Protein AF-A0A7C4E6J2-F1 (afdb_monomer)

Nearest PDB structures (foldseek):
  5d56-assembly1_A  TM=3.312E-01  e=9.728E+00  Escherichia coli K-12

Sequence (97 aa):
MPWNDNDPLMKYRHALVATLLAVVASVLIAAFIGGALPMAYAGRAWTYAGLVCWILAGAFVVFRLTAEGEKEPLTAPRFVRWVVSLWIWPVFLLRRR

Foldseek 3Di:
DPDPPPDPCVLQVQLVVLLVLLLVVQLVVLLVVLVPDPDDPVSSVVSSVVSNVLLVVLSVQVSVVCRNPDPDHDDPVVSVVSNVSSNVVVVVVVVVD

Solvent-accessible surface area (backbone atoms only — not comparable to full-atom values): 5521 Å² total; per-residue (Å²): 130,86,76,66,90,81,47,77,63,68,71,33,46,53,46,51,53,50,48,52,54,26,48,57,55,48,49,54,51,29,48,50,55,22,65,71,48,100,55,59,70,69,56,25,51,51,46,24,52,51,43,47,54,48,38,52,53,12,43,53,54,53,45,70,71,37,51,89,72,53,85,62,83,92,45,74,73,56,48,54,50,46,37,52,44,26,76,52,35,68,56,64,61,63,72,71,113

Secondary structure (DSSP, 8-state):
----TT-GGGGGHHHHHHHHHHHHHHHHHHHHHHHHSSS-HHHHHHHHHHHHHHHHHHHHHHHHHHTTT--SPP-HHHHHHHHHHHHSHHHHHHTT-

Structure (mmCIF, N/CA/C/O backbone):
data_AF-A0A7C4E6J2-F1
#
_entry.id   AF-A0A7C4E6J2-F1
#
loop_
_atom_site.group_PDB
_atom_site.id
_atom_site.type_symbol
_atom_site.label_atom_id
_atom_site.label_alt_id
_atom_site.label_comp_id
_atom_site.label_asym_id
_atom_site.label_entity_id
_atom_site.label_seq_id
_atom_site.pdbx_PDB_ins_code
_atom_site.Cartn_x
_atom_site.Cartn_y
_atom_site.Cartn_z
_atom_site.occupancy
_atom_site.B_iso_or_equiv
_atom_site.auth_seq_id
_atom_site.auth_comp_id
_atom_site.auth_asym_id
_atom_site.auth_atom_id
_atom_site.pdbx_PDB_model_num
ATOM 1 N N . MET A 1 1 ? -28.536 19.482 0.272 1.00 55.59 1 MET A N 1
ATOM 2 C CA . MET A 1 1 ? -28.897 18.057 0.110 1.00 55.59 1 MET A CA 1
ATOM 3 C C . MET A 1 1 ? -29.013 17.460 1.500 1.00 55.59 1 MET A C 1
ATOM 5 O O . MET A 1 1 ? -28.069 17.660 2.258 1.00 55.59 1 MET A O 1
ATOM 9 N N . PRO A 1 2 ? -30.130 16.818 1.881 1.00 49.94 2 PRO A N 1
ATOM 10 C CA . PRO A 1 2 ? -30.168 16.081 3.133 1.00 49.94 2 PRO A CA 1
ATOM 11 C C . PRO A 1 2 ? -29.278 14.853 2.937 1.00 49.94 2 PRO A C 1
ATOM 13 O O . PRO A 1 2 ? -29.574 13.984 2.119 1.00 49.94 2 PRO A O 1
ATOM 16 N N . TRP A 1 3 ? -28.125 14.844 3.596 1.00 59.06 3 TRP A N 1
ATOM 17 C CA . TRP A 1 3 ? -27.283 13.660 3.667 1.00 59.06 3 TRP A CA 1
ATOM 18 C C . TRP A 1 3 ? -28.110 12.582 4.365 1.00 59.06 3 TRP A C 1
ATOM 20 O O . TRP A 1 3 ? -28.661 12.816 5.436 1.00 59.06 3 TRP A O 1
ATOM 30 N N . ASN A 1 4 ? -28.299 11.443 3.706 1.00 64.62 4 ASN A N 1
ATOM 31 C CA . ASN A 1 4 ? -29.046 10.336 4.277 1.00 64.62 4 ASN A CA 1
ATOM 32 C C . ASN A 1 4 ? -28.210 9.756 5.426 1.00 64.62 4 ASN A C 1
ATOM 34 O O . ASN A 1 4 ? -27.282 8.990 5.180 1.00 64.62 4 ASN A O 1
ATOM 38 N N . ASP A 1 5 ? -28.524 10.121 6.671 1.00 63.03 5 ASP A N 1
ATOM 39 C CA . ASP A 1 5 ? -27.822 9.649 7.880 1.00 63.03 5 ASP A CA 1
ATOM 40 C C . ASP A 1 5 ? -27.843 8.109 8.036 1.00 63.03 5 ASP A C 1
ATOM 42 O O . ASP A 1 5 ? -27.105 7.548 8.843 1.00 63.03 5 ASP A O 1
ATOM 46 N N . ASN A 1 6 ? -28.643 7.414 7.216 1.00 68.19 6 ASN A N 1
ATOM 47 C CA . ASN A 1 6 ? -28.726 5.956 7.119 1.00 68.19 6 ASN A CA 1
ATOM 48 C C . ASN A 1 6 ? -27.777 5.321 6.080 1.00 68.19 6 ASN A C 1
ATOM 50 O O . ASN A 1 6 ? -27.968 4.157 5.725 1.00 68.19 6 ASN A O 1
ATOM 54 N N . ASP A 1 7 ? -26.778 6.037 5.557 1.00 72.56 7 ASP A N 1
ATOM 55 C CA . ASP A 1 7 ? -25.826 5.451 4.607 1.00 72.56 7 ASP A CA 1
ATOM 56 C C . ASP A 1 7 ? -24.908 4.418 5.305 1.00 72.5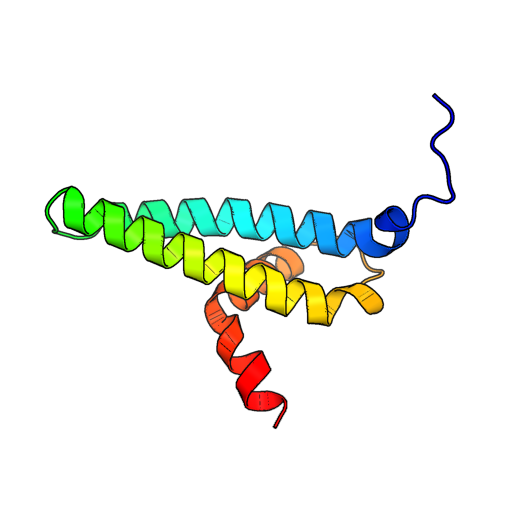6 7 ASP A C 1
ATOM 58 O O . ASP A 1 7 ? -24.106 4.789 6.174 1.00 72.56 7 ASP A O 1
ATOM 62 N N . PRO A 1 8 ? -24.975 3.115 4.953 1.00 74.00 8 PRO A N 1
ATOM 63 C CA . PRO A 1 8 ? -24.186 2.071 5.610 1.00 74.00 8 PRO A CA 1
ATOM 64 C C . PRO A 1 8 ? -22.672 2.306 5.499 1.00 74.00 8 PRO A C 1
ATOM 66 O O . PRO A 1 8 ? -21.911 1.817 6.337 1.00 74.00 8 PRO A O 1
ATOM 69 N N . LEU A 1 9 ? -22.218 3.090 4.514 1.00 71.06 9 LEU A N 1
ATOM 70 C CA . LEU A 1 9 ? -20.809 3.442 4.336 1.00 71.06 9 LEU A CA 1
ATOM 71 C C . LEU A 1 9 ? -20.293 4.407 5.408 1.00 71.06 9 LEU A C 1
ATOM 73 O O . LEU A 1 9 ? -19.106 4.371 5.745 1.00 71.06 9 LEU A O 1
ATOM 77 N N . MET A 1 10 ? -21.167 5.215 6.016 1.00 75.12 10 MET A N 1
ATOM 78 C CA . MET A 1 10 ? -20.783 6.159 7.072 1.00 75.12 10 MET A CA 1
ATOM 79 C C . MET A 1 10 ? -20.257 5.463 8.330 1.00 75.12 10 MET A C 1
ATOM 81 O O . MET A 1 10 ? -19.453 6.051 9.065 1.00 75.12 10 MET A O 1
ATOM 85 N N 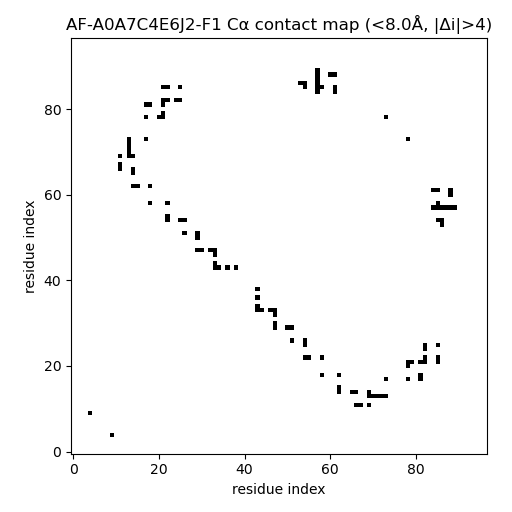. LYS A 1 11 ? -20.631 4.191 8.537 1.00 73.94 11 LYS A N 1
ATOM 86 C CA . LYS A 1 11 ? -20.067 3.313 9.573 1.00 73.94 11 LYS A CA 1
ATOM 87 C C . LYS A 1 11 ? -18.572 3.050 9.355 1.00 73.94 11 LYS A C 1
ATOM 89 O O . LYS A 1 11 ? -17.830 2.938 10.324 1.00 73.94 11 LYS A O 1
ATOM 94 N N . TYR A 1 12 ? -18.129 3.003 8.099 1.00 80.19 12 TYR A N 1
ATOM 95 C CA . TYR A 1 12 ? -16.765 2.645 7.701 1.00 80.19 12 TYR A CA 1
ATOM 96 C C . TYR A 1 12 ? -15.889 3.851 7.348 1.00 80.19 12 TYR A C 1
ATOM 98 O O . TYR A 1 12 ? -14.731 3.668 6.976 1.00 80.19 12 TYR A O 1
ATOM 106 N N . ARG A 1 13 ? -16.407 5.084 7.465 1.00 80.25 13 ARG A N 1
ATOM 107 C CA . ARG A 1 13 ? -15.763 6.297 6.930 1.00 80.25 13 ARG A CA 1
ATOM 108 C C . ARG A 1 13 ? -14.288 6.446 7.314 1.00 80.25 13 ARG A C 1
ATOM 110 O O . ARG A 1 13 ? -13.474 6.782 6.464 1.00 80.25 13 ARG A O 1
ATOM 117 N N . HIS A 1 14 ? -13.928 6.173 8.570 1.00 83.38 14 HIS A N 1
ATOM 118 C CA . HIS A 1 14 ? -12.561 6.385 9.050 1.00 83.38 14 HIS A CA 1
ATOM 119 C C . HIS A 1 14 ? -11.599 5.359 8.456 1.00 83.38 14 HIS A C 1
ATOM 121 O O . HIS A 1 14 ? -10.563 5.745 7.918 1.00 83.38 14 HIS A O 1
ATOM 127 N N . ALA A 1 15 ? -11.979 4.079 8.473 1.00 85.12 15 ALA A N 1
ATOM 128 C CA . ALA A 1 15 ? -11.203 3.012 7.852 1.00 85.12 15 ALA A CA 1
ATOM 129 C C . ALA A 1 15 ? -11.063 3.240 6.339 1.00 85.12 15 ALA A C 1
ATOM 131 O O . ALA A 1 15 ? -9.985 3.055 5.780 1.00 85.12 15 ALA A O 1
ATOM 132 N N . LEU A 1 16 ? -12.124 3.703 5.671 1.00 86.44 16 LEU A N 1
ATOM 133 C CA . LEU A 1 16 ? -12.136 3.937 4.226 1.00 86.44 16 LEU A CA 1
ATOM 134 C C . LEU A 1 16 ? -11.215 5.104 3.837 1.00 86.44 16 LEU A C 1
ATOM 136 O O . LEU A 1 16 ? -10.366 4.946 2.961 1.00 86.44 16 LEU A O 1
ATOM 140 N N . VAL A 1 17 ? -11.297 6.236 4.546 1.00 89.06 17 VAL A N 1
ATOM 141 C CA . VAL A 1 17 ? -10.384 7.377 4.351 1.00 89.06 17 VAL A CA 1
ATOM 142 C C . VAL A 1 17 ? -8.935 6.978 4.649 1.00 89.06 17 VAL A C 1
ATOM 144 O O . VAL A 1 17 ? -8.039 7.321 3.879 1.00 89.06 17 VAL A O 1
ATOM 147 N N . ALA A 1 18 ? -8.694 6.211 5.717 1.00 89.50 18 ALA A N 1
ATOM 148 C CA . ALA A 1 18 ? -7.352 5.763 6.092 1.00 89.50 18 ALA A CA 1
ATOM 149 C C . ALA A 1 18 ? -6.743 4.861 5.018 1.00 89.50 18 ALA A C 1
ATOM 151 O O . ALA A 1 18 ? -5.606 5.076 4.596 1.00 89.50 18 ALA A O 1
ATOM 152 N N . THR A 1 19 ? -7.535 3.900 4.540 1.00 90.94 19 THR A N 1
ATOM 153 C CA . THR A 1 19 ? -7.143 2.967 3.482 1.00 90.94 19 THR A CA 1
ATOM 154 C C . THR A 1 19 ? -6.812 3.720 2.202 1.00 90.94 19 THR A C 1
ATOM 156 O O . THR A 1 19 ? -5.747 3.506 1.633 1.00 90.94 19 THR A O 1
ATOM 159 N N . LEU A 1 20 ? -7.685 4.632 1.765 1.00 92.62 20 LEU A N 1
ATOM 160 C CA . LEU A 1 20 ? -7.487 5.395 0.532 1.00 92.62 20 LEU A CA 1
ATOM 161 C C . LEU A 1 20 ? -6.216 6.244 0.587 1.00 92.62 20 LEU A C 1
ATOM 163 O O . LEU A 1 20 ? -5.398 6.181 -0.331 1.00 92.62 20 LEU A O 1
ATOM 167 N N . LEU A 1 21 ? -6.012 6.992 1.675 1.00 93.81 21 LEU A N 1
ATOM 168 C CA . LEU A 1 21 ? -4.805 7.800 1.843 1.00 93.81 21 LEU A CA 1
ATOM 169 C C . LEU A 1 21 ? -3.547 6.922 1.8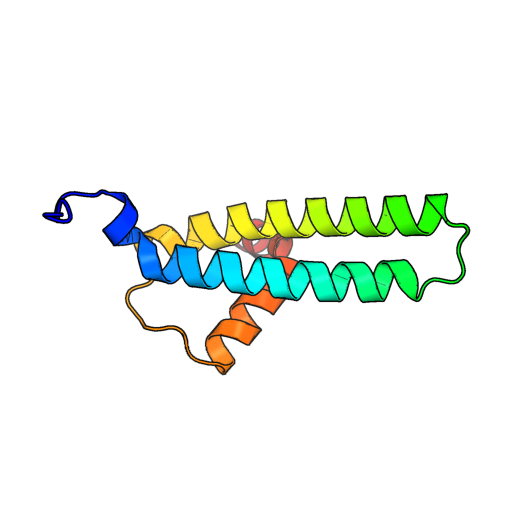51 1.00 93.81 21 LEU A C 1
ATOM 171 O O . LEU A 1 21 ? -2.542 7.271 1.230 1.00 93.81 21 LEU A O 1
ATOM 175 N N . ALA A 1 22 ? -3.594 5.776 2.532 1.00 94.31 22 ALA A N 1
ATOM 176 C CA . ALA A 1 22 ? -2.463 4.859 2.598 1.00 94.31 22 ALA A CA 1
ATOM 177 C C . ALA A 1 22 ? -2.159 4.210 1.238 1.00 94.31 22 ALA A C 1
ATOM 179 O O . ALA A 1 22 ? -0.986 4.033 0.899 1.00 94.31 22 ALA A O 1
ATOM 180 N N . VAL A 1 23 ? -3.184 3.905 0.435 1.00 96.31 23 VAL A N 1
ATOM 181 C CA . VAL A 1 23 ? -3.027 3.410 -0.941 1.00 96.31 23 VAL A CA 1
ATOM 182 C C . VAL A 1 23 ? -2.360 4.466 -1.812 1.00 96.31 23 VAL A C 1
ATOM 184 O O . VAL A 1 23 ? -1.369 4.149 -2.461 1.00 96.31 23 VAL A O 1
ATOM 187 N N . VAL A 1 24 ? -2.827 5.719 -1.787 1.00 96.88 24 VAL A N 1
ATOM 188 C CA . VAL A 1 24 ? -2.217 6.814 -2.567 1.00 96.88 24 VAL A CA 1
ATOM 189 C C . VAL A 1 24 ? -0.733 6.957 -2.234 1.00 96.88 24 VAL A C 1
ATOM 191 O O . VAL A 1 24 ? 0.107 6.963 -3.132 1.00 96.88 24 VAL A O 1
ATOM 194 N N . ALA A 1 25 ? -0.388 6.993 -0.946 1.00 96.12 25 ALA A N 1
ATOM 195 C CA . ALA A 1 25 ? 1.005 7.064 -0.519 1.00 96.12 25 ALA A CA 1
ATOM 196 C C . ALA A 1 25 ? 1.818 5.839 -0.964 1.00 96.12 25 ALA A C 1
ATOM 198 O O . ALA A 1 25 ? 2.944 5.976 -1.440 1.00 96.12 25 ALA A O 1
ATOM 199 N N . SER A 1 26 ? 1.238 4.642 -0.872 1.00 95.81 26 SER A N 1
ATOM 200 C CA . SER A 1 26 ? 1.901 3.403 -1.289 1.00 95.81 26 SER A CA 1
ATOM 201 C C . SER A 1 26 ? 2.124 3.338 -2.800 1.00 95.81 26 SER A C 1
ATOM 203 O O . SER A 1 26 ? 3.153 2.827 -3.231 1.00 95.81 26 SER A O 1
ATOM 205 N N . VAL A 1 27 ? 1.217 3.891 -3.610 1.00 96.38 27 VAL A N 1
ATOM 206 C CA . VAL A 1 27 ? 1.378 3.995 -5.070 1.00 96.38 27 VAL A CA 1
ATOM 207 C C . VAL A 1 27 ? 2.563 4.894 -5.426 1.00 96.38 27 VAL A C 1
ATOM 209 O O . VAL A 1 27 ? 3.356 4.533 -6.294 1.00 96.38 27 VAL A O 1
ATOM 212 N N . LEU A 1 28 ? 2.744 6.018 -4.725 1.00 96.69 28 LEU A N 1
ATOM 213 C CA . LEU A 1 28 ? 3.915 6.883 -4.916 1.00 96.69 28 LEU A CA 1
ATOM 214 C C . LEU A 1 28 ? 5.220 6.158 -4.553 1.00 96.69 28 LEU A C 1
ATOM 216 O O . LEU A 1 28 ? 6.197 6.237 -5.296 1.00 96.69 28 LEU A O 1
ATOM 220 N N . ILE A 1 29 ? 5.219 5.394 -3.455 1.00 96.56 29 ILE A N 1
ATOM 221 C CA . ILE A 1 29 ? 6.359 4.554 -3.057 1.00 96.56 29 ILE A CA 1
ATOM 222 C C . ILE A 1 29 ? 6.640 3.483 -4.123 1.00 96.56 29 ILE A C 1
ATOM 224 O O . ILE A 1 29 ? 7.789 3.289 -4.513 1.00 96.56 29 ILE A O 1
ATOM 228 N N . ALA A 1 30 ? 5.606 2.819 -4.644 1.00 95.88 30 ALA A N 1
ATOM 229 C CA . ALA A 1 30 ? 5.744 1.816 -5.696 1.00 95.88 30 ALA A CA 1
ATOM 230 C C . ALA A 1 30 ? 6.315 2.406 -6.993 1.00 95.88 30 ALA A C 1
ATOM 232 O O . ALA A 1 30 ? 7.179 1.791 -7.618 1.00 95.88 30 ALA A O 1
ATOM 233 N N . ALA A 1 31 ? 5.865 3.601 -7.385 1.00 95.06 31 ALA A N 1
ATOM 234 C CA . ALA A 1 31 ? 6.386 4.315 -8.548 1.00 95.06 31 ALA A CA 1
ATOM 235 C C . ALA A 1 31 ? 7.864 4.680 -8.364 1.00 95.06 31 ALA A C 1
ATOM 237 O O . ALA A 1 31 ? 8.666 4.471 -9.274 1.00 95.06 31 ALA A O 1
ATOM 238 N N . PHE A 1 32 ? 8.236 5.158 -7.173 1.00 96.25 32 PHE A N 1
ATOM 239 C CA . PHE A 1 32 ? 9.626 5.452 -6.833 1.00 96.25 32 PHE A CA 1
ATOM 240 C C . PHE A 1 32 ? 10.511 4.202 -6.927 1.00 96.25 32 PHE A C 1
ATOM 242 O O . PHE A 1 32 ? 11.542 4.231 -7.597 1.00 96.25 32 PHE A O 1
ATOM 249 N N . ILE A 1 33 ? 10.077 3.082 -6.338 1.00 94.38 33 ILE A N 1
ATOM 250 C CA . ILE A 1 33 ? 10.797 1.801 -6.403 1.00 94.38 33 ILE A CA 1
ATOM 251 C C . ILE A 1 33 ? 10.933 1.328 -7.855 1.00 94.38 33 ILE A C 1
ATOM 253 O O . ILE A 1 33 ? 12.039 1.045 -8.307 1.00 94.38 33 ILE A O 1
ATOM 257 N N . GLY A 1 34 ? 9.829 1.272 -8.606 1.00 92.62 34 GLY A N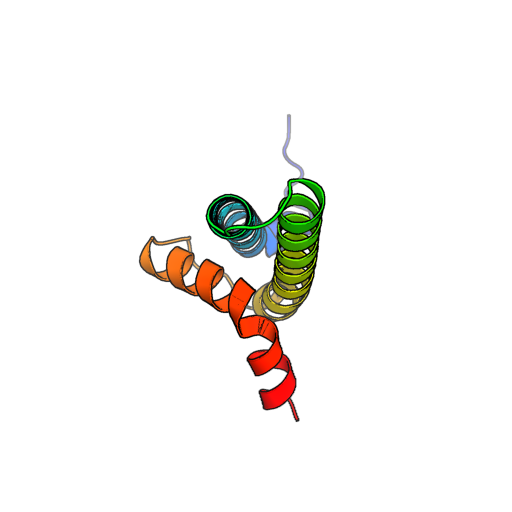 1
ATOM 258 C CA . GLY A 1 34 ? 9.833 0.813 -9.997 1.00 92.62 34 GLY A CA 1
ATOM 259 C C . GLY A 1 34 ? 10.706 1.680 -10.910 1.00 92.62 34 GLY A C 1
ATOM 260 O O . GLY A 1 34 ? 11.394 1.154 -11.784 1.00 92.62 34 GLY A O 1
ATOM 261 N N . GLY A 1 35 ? 10.720 2.997 -10.688 1.00 92.31 35 GLY A N 1
ATOM 262 C CA . GLY A 1 35 ? 11.535 3.949 -11.444 1.00 92.31 35 GLY A CA 1
ATOM 263 C C . GLY A 1 35 ? 13.031 3.888 -11.122 1.00 92.31 35 GLY A C 1
ATOM 264 O O . GLY A 1 35 ? 13.850 4.052 -12.026 1.00 92.31 35 GLY A O 1
ATOM 265 N N . ALA A 1 36 ? 13.391 3.616 -9.865 1.00 94.12 36 ALA A N 1
ATOM 266 C CA . ALA A 1 36 ? 14.781 3.581 -9.407 1.00 94.12 36 ALA A CA 1
ATOM 267 C C . ALA A 1 36 ? 15.561 2.341 -9.880 1.00 94.12 36 ALA A C 1
ATOM 269 O O . ALA A 1 36 ? 16.791 2.334 -9.854 1.00 94.12 36 ALA A O 1
ATOM 270 N N . LEU A 1 37 ? 14.874 1.285 -10.322 1.00 93.31 37 LEU A N 1
ATOM 271 C CA . LEU A 1 37 ? 15.534 0.045 -10.722 1.00 93.31 37 LEU A CA 1
ATOM 272 C C . LEU A 1 37 ? 16.270 0.194 -12.071 1.00 93.31 37 LEU A C 1
ATOM 274 O O . LEU A 1 37 ? 15.722 0.772 -13.020 1.00 93.31 37 LEU A O 1
ATOM 278 N N . PRO A 1 38 ? 17.485 -0.369 -12.222 1.00 93.31 38 PRO A N 1
ATOM 279 C CA . PRO A 1 38 ? 18.269 -0.318 -13.459 1.00 93.31 38 PRO A CA 1
ATOM 280 C C . PRO A 1 38 ? 17.765 -1.343 -14.493 1.00 93.31 38 PRO A C 1
ATOM 282 O O . PRO A 1 38 ? 18.507 -2.187 -14.981 1.00 93.31 38 PRO A O 1
ATOM 285 N N . MET A 1 39 ? 16.472 -1.294 -14.810 1.00 92.81 39 MET A N 1
ATOM 286 C CA . MET A 1 39 ? 15.810 -2.159 -15.786 1.00 92.81 39 MET A CA 1
ATOM 287 C C . MET A 1 39 ? 15.356 -1.373 -17.017 1.00 92.81 39 MET A C 1
ATOM 289 O O . MET A 1 39 ? 15.164 -0.157 -16.966 1.00 92.81 39 MET A O 1
ATOM 293 N N . ALA A 1 40 ? 15.112 -2.090 -18.116 1.00 95.06 40 ALA A N 1
ATOM 294 C CA . ALA A 1 40 ? 14.400 -1.546 -19.267 1.00 95.06 40 ALA A CA 1
ATOM 295 C C . ALA A 1 40 ? 12.978 -1.095 -18.879 1.00 95.06 40 ALA A C 1
ATOM 297 O O . ALA A 1 40 ? 12.405 -1.583 -17.900 1.00 95.06 40 ALA A O 1
ATOM 298 N N . TYR A 1 41 ? 12.382 -0.20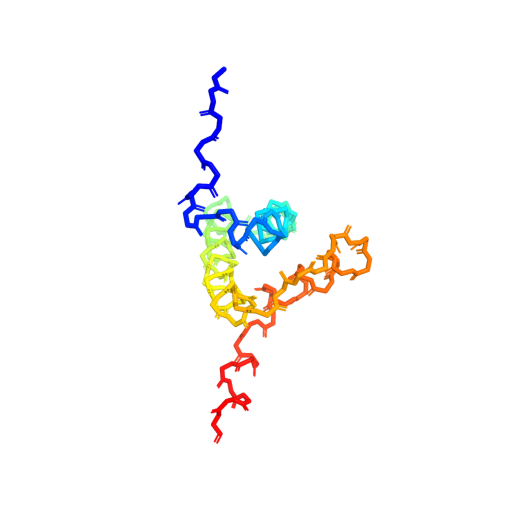2 -19.678 1.00 92.25 41 TYR A N 1
ATOM 299 C CA . TYR A 1 41 ? 11.053 0.370 -19.418 1.00 92.25 41 TYR A CA 1
ATOM 300 C C . TYR A 1 41 ? 9.993 -0.694 -19.100 1.00 92.25 41 TYR A C 1
ATOM 302 O O . TYR A 1 41 ? 9.288 -0.576 -18.102 1.00 92.25 41 TYR A O 1
ATOM 310 N N . ALA A 1 42 ? 9.940 -1.768 -19.894 1.00 95.50 42 ALA A N 1
ATOM 311 C CA . ALA A 1 42 ? 9.001 -2.863 -19.674 1.00 95.50 42 ALA A CA 1
ATOM 312 C C . ALA A 1 42 ? 9.169 -3.509 -18.285 1.00 95.50 42 ALA A C 1
ATOM 314 O O . ALA A 1 42 ? 8.179 -3.755 -17.602 1.00 95.50 42 ALA A O 1
ATOM 315 N N . GLY A 1 43 ? 10.408 -3.722 -17.826 1.00 96.00 43 GLY A N 1
ATOM 316 C CA . GLY A 1 43 ? 10.684 -4.279 -16.498 1.00 96.00 43 GLY A CA 1
ATOM 317 C C . GLY A 1 43 ? 10.254 -3.343 -15.366 1.00 96.00 43 GLY A C 1
ATOM 318 O O . GLY A 1 43 ? 9.633 -3.782 -14.397 1.00 96.00 43 GLY A O 1
ATOM 319 N N . ARG A 1 44 ? 10.503 -2.035 -15.513 1.00 95.25 44 ARG A N 1
ATOM 320 C CA . ARG A 1 44 ? 10.033 -1.014 -14.559 1.00 95.25 44 ARG A CA 1
ATOM 321 C C . ARG A 1 44 ? 8.506 -0.962 -14.489 1.00 95.25 44 ARG A C 1
ATOM 323 O O . ARG A 1 44 ? 7.948 -0.940 -13.394 1.00 95.25 44 ARG A O 1
ATOM 330 N N . ALA A 1 45 ? 7.837 -1.006 -15.643 1.00 95.25 45 ALA A N 1
ATOM 331 C CA . ALA A 1 45 ? 6.380 -0.995 -15.745 1.00 95.25 45 ALA A CA 1
ATOM 332 C C . ALA A 1 45 ? 5.747 -2.229 -15.087 1.00 95.25 45 ALA A C 1
ATOM 334 O O . ALA A 1 45 ? 4.830 -2.087 -14.280 1.00 95.25 45 ALA A O 1
ATOM 335 N N . TRP A 1 46 ? 6.273 -3.427 -15.361 1.00 97.50 46 TRP A N 1
ATOM 336 C CA . TRP A 1 46 ? 5.802 -4.661 -14.724 1.00 97.50 46 TRP A CA 1
ATOM 337 C C . TRP A 1 46 ? 6.045 -4.678 -13.217 1.00 97.50 46 TRP A C 1
ATOM 339 O O . TRP A 1 46 ? 5.181 -5.124 -12.465 1.00 97.50 46 TRP A O 1
ATOM 349 N N . THR A 1 47 ? 7.180 -4.146 -12.762 1.00 96.44 47 THR A N 1
ATOM 350 C CA . THR A 1 47 ? 7.474 -4.040 -11.326 1.00 96.44 47 THR A CA 1
ATOM 351 C C . THR A 1 47 ? 6.487 -3.113 -10.633 1.00 96.44 47 THR A C 1
ATOM 353 O O . THR A 1 47 ? 5.903 -3.482 -9.618 1.00 96.44 47 THR A O 1
ATOM 356 N N . TYR A 1 48 ? 6.248 -1.932 -11.208 1.00 96.19 48 TYR A N 1
ATOM 357 C CA . TYR A 1 48 ? 5.242 -1.007 -10.702 1.00 96.19 48 TYR A CA 1
ATOM 358 C C . TYR A 1 48 ? 3.848 -1.650 -10.668 1.00 96.19 48 TYR A C 1
ATOM 360 O O . TYR A 1 48 ? 3.190 -1.614 -9.632 1.00 96.19 48 TYR A O 1
ATOM 368 N N . ALA A 1 49 ? 3.422 -2.302 -11.755 1.00 97.31 49 ALA A N 1
ATOM 369 C CA . ALA A 1 49 ? 2.127 -2.978 -11.823 1.00 97.31 49 ALA A CA 1
ATOM 370 C C . ALA A 1 49 ? 1.989 -4.080 -10.757 1.00 97.31 49 ALA A C 1
ATOM 372 O O . ALA A 1 49 ? 0.974 -4.145 -10.065 1.00 97.31 49 ALA A O 1
ATOM 373 N N . GLY A 1 50 ? 3.026 -4.902 -10.570 1.00 97.81 50 GLY A N 1
ATOM 374 C CA . GLY A 1 50 ? 3.059 -5.934 -9.533 1.00 97.81 50 GLY A CA 1
ATOM 375 C C . GLY A 1 50 ? 2.947 -5.354 -8.121 1.00 97.81 50 GLY A C 1
ATOM 376 O O . GLY A 1 50 ? 2.166 -5.854 -7.311 1.00 97.81 50 GLY A O 1
ATOM 377 N N . LEU A 1 51 ? 3.662 -4.260 -7.841 1.00 97.44 51 LEU A N 1
ATOM 378 C CA . LEU A 1 51 ? 3.578 -3.556 -6.559 1.00 97.44 51 LEU A CA 1
ATOM 379 C C . LEU A 1 51 ? 2.192 -2.945 -6.326 1.00 97.44 51 LEU A C 1
ATOM 381 O O . LEU A 1 51 ? 1.662 -3.050 -5.223 1.00 97.44 51 LEU A O 1
ATOM 385 N N . VAL A 1 52 ? 1.566 -2.357 -7.348 1.00 97.44 52 VAL A N 1
ATOM 386 C CA . VAL A 1 52 ? 0.191 -1.842 -7.240 1.00 97.44 52 VAL A CA 1
ATOM 387 C C . VAL A 1 52 ? -0.782 -2.975 -6.917 1.00 97.44 52 VAL A C 1
ATOM 389 O O . VAL A 1 52 ? -1.562 -2.849 -5.974 1.00 97.44 52 VAL A O 1
ATOM 392 N N . CYS A 1 53 ? -0.703 -4.108 -7.620 1.00 97.81 53 CYS A N 1
ATOM 393 C CA . CYS A 1 53 ? -1.521 -5.284 -7.311 1.00 97.81 53 CYS A CA 1
ATOM 394 C C . CYS A 1 53 ? -1.309 -5.773 -5.868 1.00 97.81 53 CYS A C 1
ATOM 396 O O . CYS A 1 53 ? -2.280 -6.084 -5.175 1.00 97.81 53 CYS A O 1
ATOM 398 N N . TRP A 1 54 ? -0.061 -5.791 -5.389 1.00 97.38 54 TRP A N 1
ATOM 399 C CA . TRP A 1 54 ? 0.276 -6.144 -4.007 1.00 97.38 54 TRP A CA 1
ATOM 400 C C . TRP A 1 54 ? -0.378 -5.207 -2.985 1.00 97.38 54 TRP A C 1
ATOM 402 O O . TRP A 1 54 ? -0.985 -5.669 -2.020 1.00 97.38 54 TRP A O 1
ATOM 412 N N . ILE A 1 55 ? -0.294 -3.895 -3.219 1.00 97.06 55 ILE A N 1
ATOM 413 C CA . ILE A 1 55 ? -0.888 -2.867 -2.357 1.00 97.06 55 ILE A CA 1
ATOM 414 C C . ILE A 1 55 ? -2.413 -2.998 -2.330 1.00 97.06 55 ILE A C 1
ATOM 416 O O . ILE A 1 55 ? -3.009 -2.890 -1.261 1.00 97.06 55 ILE A O 1
ATOM 420 N N . LEU A 1 56 ? -3.056 -3.260 -3.473 1.00 96.69 56 LEU A N 1
ATOM 421 C CA . LEU A 1 56 ? -4.508 -3.452 -3.546 1.00 96.69 56 LEU A CA 1
ATOM 422 C C . LEU A 1 56 ? -4.962 -4.695 -2.768 1.00 96.69 56 LEU A C 1
ATOM 424 O O . LEU A 1 56 ? -5.957 -4.634 -2.042 1.00 96.69 56 LEU A O 1
ATOM 428 N N . ALA A 1 57 ? -4.214 -5.800 -2.857 1.00 96.25 57 ALA A N 1
ATOM 429 C CA . ALA A 1 57 ? -4.470 -6.988 -2.045 1.00 96.25 57 ALA A CA 1
ATOM 430 C C . ALA A 1 57 ? -4.325 -6.682 -0.544 1.00 96.25 57 ALA A C 1
ATOM 432 O O . ALA A 1 57 ? -5.211 -7.014 0.249 1.00 96.25 57 ALA A O 1
ATOM 433 N N . GLY A 1 58 ? -3.258 -5.975 -0.159 1.00 94.44 58 GLY A N 1
ATOM 434 C CA . GLY A 1 58 ? -3.059 -5.519 1.213 1.00 94.44 58 GLY A CA 1
ATOM 435 C C . GLY A 1 58 ? -4.175 -4.601 1.705 1.00 94.44 58 GLY A C 1
ATOM 436 O O . GLY A 1 58 ? -4.654 -4.772 2.824 1.00 94.44 58 GLY A O 1
ATOM 437 N N . ALA A 1 59 ? -4.657 -3.690 0.860 1.00 93.94 59 ALA A N 1
ATOM 438 C CA . ALA A 1 59 ? -5.749 -2.777 1.186 1.00 93.94 59 ALA A CA 1
ATOM 439 C C . ALA A 1 59 ? -7.037 -3.532 1.477 1.00 93.94 59 ALA A C 1
ATOM 441 O O . ALA A 1 59 ? -7.680 -3.266 2.489 1.00 93.94 59 ALA A O 1
ATOM 442 N N . PHE A 1 60 ? -7.371 -4.527 0.655 1.00 93.12 60 PHE A N 1
ATOM 443 C CA . PHE A 1 60 ? -8.527 -5.378 0.901 1.00 93.12 60 PHE A CA 1
ATOM 444 C C . PHE A 1 60 ? -8.420 -6.126 2.239 1.00 93.12 60 PHE A C 1
ATOM 446 O O . PHE A 1 60 ? -9.371 -6.127 3.022 1.00 93.12 60 PHE A O 1
ATOM 453 N N . VAL A 1 61 ? -7.263 -6.733 2.526 1.00 92.19 61 VAL A N 1
ATOM 454 C CA . VAL A 1 61 ? -7.039 -7.496 3.766 1.00 92.19 61 VAL A CA 1
ATOM 455 C C . VAL A 1 61 ? -7.108 -6.596 4.996 1.00 92.19 61 VAL A C 1
ATOM 457 O O . VAL A 1 61 ? -7.845 -6.900 5.934 1.00 92.19 61 VAL A O 1
ATOM 460 N N . VAL A 1 62 ? -6.370 -5.484 4.997 1.00 90.44 62 VAL A N 1
ATOM 461 C CA . VAL A 1 62 ? -6.329 -4.561 6.137 1.00 90.44 62 VAL A CA 1
ATOM 462 C C . VAL A 1 62 ? -7.703 -3.933 6.352 1.00 90.44 62 VAL A C 1
ATOM 464 O O . VAL A 1 62 ? -8.191 -3.957 7.477 1.00 90.44 62 VAL A O 1
ATOM 467 N N . PHE A 1 63 ? -8.380 -3.483 5.290 1.00 89.19 63 PHE A N 1
ATOM 468 C CA . PHE A 1 63 ? -9.735 -2.940 5.389 1.00 89.19 63 PHE A CA 1
ATOM 469 C C . PHE A 1 63 ? -10.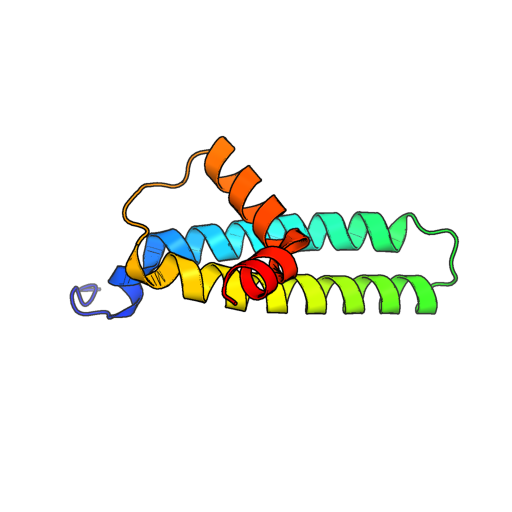719 -3.958 5.972 1.00 89.19 63 PHE A C 1
ATOM 471 O O . PHE A 1 63 ? -11.477 -3.630 6.877 1.00 89.19 63 PHE A O 1
ATOM 478 N N . ARG A 1 64 ? -10.684 -5.221 5.527 1.00 88.94 64 ARG A N 1
ATOM 479 C CA . ARG A 1 64 ? -11.524 -6.293 6.094 1.00 88.94 64 ARG A CA 1
ATOM 480 C C . ARG A 1 64 ? -11.271 -6.526 7.584 1.00 88.94 64 ARG A C 1
ATOM 482 O O . ARG A 1 64 ? -12.204 -6.888 8.294 1.00 88.94 64 ARG A O 1
ATOM 489 N N . LEU A 1 65 ? -10.032 -6.362 8.045 1.00 85.56 65 LEU A N 1
ATOM 490 C CA . LEU A 1 65 ? -9.663 -6.529 9.453 1.00 85.56 65 LEU A CA 1
ATOM 491 C C . LEU A 1 65 ? -10.070 -5.329 10.316 1.00 85.56 65 LEU A C 1
ATOM 493 O O . LEU A 1 65 ? -10.353 -5.509 11.497 1.00 85.56 65 LEU A O 1
ATOM 497 N N . THR A 1 66 ? -10.106 -4.123 9.748 1.00 83.44 66 THR A N 1
ATOM 498 C CA . THR A 1 66 ? -10.379 -2.882 10.491 1.00 83.44 66 THR A CA 1
ATOM 499 C C . THR A 1 66 ? -11.809 -2.367 10.340 1.00 83.44 66 THR A C 1
ATOM 501 O O . THR A 1 66 ? -12.245 -1.572 11.174 1.00 83.44 66 THR A O 1
ATOM 504 N N . ALA A 1 67 ? -12.565 -2.858 9.350 1.00 75.06 67 ALA A N 1
ATOM 505 C CA . ALA A 1 67 ? -13.912 -2.400 9.006 1.00 75.06 67 ALA A CA 1
ATOM 506 C C . ALA A 1 67 ? -14.870 -2.330 10.207 1.00 75.06 67 ALA A C 1
ATOM 508 O O . ALA A 1 67 ? -15.690 -1.422 10.291 1.00 75.06 67 ALA A O 1
ATOM 509 N N . GLU A 1 68 ? -14.784 -3.254 11.162 1.00 66.69 68 GLU A N 1
ATOM 510 C CA . GLU A 1 68 ? -15.729 -3.299 12.286 1.00 66.69 68 GLU A CA 1
ATOM 511 C C . GLU A 1 68 ? -15.224 -2.605 13.561 1.00 66.69 68 GLU A C 1
ATOM 513 O O . GLU A 1 68 ? -16.021 -2.314 14.454 1.00 66.69 68 GLU A O 1
ATOM 518 N N . GLY A 1 69 ? -13.922 -2.310 13.652 1.00 59.91 69 GLY A N 1
ATOM 519 C CA . GLY A 1 69 ? -13.274 -1.887 14.900 1.00 59.91 69 GLY A CA 1
ATOM 520 C C . GLY A 1 69 ? -12.839 -0.423 14.961 1.00 59.91 69 GLY A C 1
ATOM 521 O O . GLY A 1 69 ? -12.594 0.093 16.052 1.00 59.91 69 GLY A O 1
ATOM 522 N N . GLU A 1 70 ? -12.721 0.270 13.827 1.00 59.88 70 GLU A N 1
ATOM 523 C CA . GLU A 1 70 ? -12.044 1.569 13.798 1.00 59.88 70 GLU A CA 1
ATOM 524 C C . GLU A 1 70 ? -12.995 2.762 13.990 1.00 59.88 70 GLU A C 1
ATOM 526 O O . GLU A 1 70 ? -13.651 3.239 13.065 1.00 59.88 70 GLU A O 1
ATOM 531 N N . LYS A 1 71 ? -13.056 3.265 15.229 1.00 65.12 71 LYS A N 1
ATOM 532 C CA . LYS A 1 71 ? -13.848 4.453 15.611 1.00 65.12 71 LYS A CA 1
ATOM 533 C C . LYS A 1 71 ? -13.021 5.728 15.773 1.00 65.12 71 LYS A C 1
ATOM 535 O O . LYS A 1 71 ? -13.584 6.801 15.969 1.00 65.12 71 LYS A O 1
ATOM 540 N N . GLU A 1 72 ? -11.701 5.608 15.730 1.00 68.88 72 GLU A N 1
ATOM 541 C CA . GLU A 1 72 ? -10.789 6.697 16.066 1.00 68.88 72 GLU A CA 1
ATOM 542 C C . GLU A 1 72 ? -10.343 7.492 14.829 1.00 68.88 72 GLU A C 1
ATOM 544 O O . GLU A 1 72 ? -10.172 6.918 13.748 1.00 68.88 72 GLU A O 1
ATOM 549 N N . PRO A 1 73 ? -10.126 8.810 14.980 1.00 71.88 73 P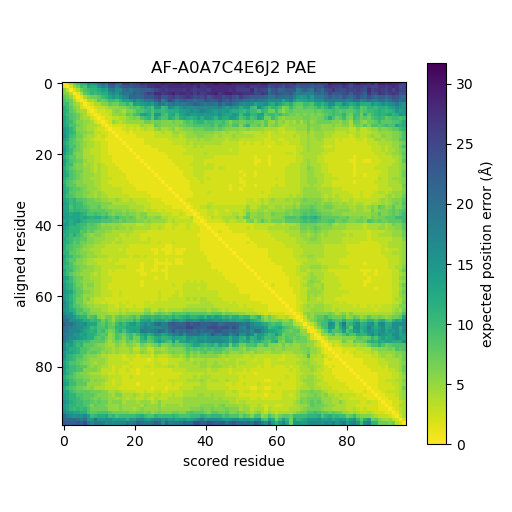RO A N 1
ATOM 550 C CA . PRO A 1 73 ? -9.666 9.664 13.895 1.00 71.88 73 PRO A CA 1
ATOM 551 C C . PRO A 1 73 ? -8.251 9.291 13.420 1.00 71.88 73 PRO A C 1
ATOM 553 O O . PRO A 1 73 ? -7.436 8.716 14.147 1.00 71.88 73 PRO A O 1
ATOM 556 N N . LEU A 1 74 ? -7.955 9.644 12.169 1.00 76.38 74 LEU A N 1
ATOM 557 C CA . LEU A 1 74 ? -6.637 9.464 11.565 1.00 76.38 74 LEU A CA 1
ATOM 558 C C . LEU A 1 74 ? -5.624 10.447 12.147 1.00 76.38 74 LEU A C 1
ATOM 560 O O . LEU A 1 74 ? -5.734 11.655 11.959 1.00 76.38 74 LEU A O 1
ATOM 564 N N . THR A 1 75 ? -4.583 9.906 12.769 1.00 85.94 75 THR A N 1
ATOM 565 C CA . THR A 1 75 ? -3.399 10.660 13.202 1.00 85.94 75 THR A CA 1
ATOM 566 C C . THR A 1 75 ? -2.195 10.254 12.349 1.00 85.94 75 THR A C 1
ATOM 568 O O . THR A 1 75 ? -2.110 9.106 11.911 1.00 85.94 75 THR A O 1
ATOM 571 N N . ALA A 1 76 ? -1.215 11.145 12.171 1.00 85.50 76 ALA A N 1
ATOM 572 C CA . ALA A 1 76 ? 0.041 10.872 11.458 1.00 85.50 76 ALA A CA 1
ATOM 573 C C . ALA A 1 76 ? 0.715 9.512 11.790 1.00 85.50 76 ALA A C 1
ATOM 575 O O . ALA A 1 76 ? 0.985 8.749 10.861 1.00 85.50 76 ALA A O 1
ATOM 576 N N . PRO A 1 77 ? 0.939 9.120 13.064 1.00 89.31 77 PRO A N 1
ATOM 577 C CA . PRO A 1 77 ? 1.534 7.815 13.375 1.00 89.31 77 PRO A CA 1
ATOM 578 C C . PRO A 1 77 ? 0.639 6.637 12.967 1.00 89.31 77 PRO A C 1
ATOM 580 O O . PRO A 1 77 ? 1.134 5.575 12.588 1.00 89.31 77 PRO A O 1
ATOM 583 N N . ARG A 1 78 ? -0.686 6.811 13.012 1.00 86.25 78 ARG A N 1
ATOM 584 C CA . ARG A 1 78 ? -1.648 5.790 12.587 1.00 86.25 78 ARG A CA 1
ATOM 585 C C . ARG A 1 78 ? -1.627 5.621 11.072 1.00 86.25 78 ARG A C 1
ATOM 587 O O . ARG A 1 78 ? -1.645 4.497 10.588 1.00 86.25 78 ARG A O 1
ATOM 594 N N . PHE A 1 79 ? -1.518 6.725 10.340 1.00 90.19 79 PHE A N 1
ATOM 595 C CA . PHE A 1 79 ? -1.357 6.721 8.892 1.00 90.19 79 PHE A CA 1
ATOM 596 C C . PHE A 1 79 ? -0.098 5.954 8.458 1.00 90.19 79 PHE A C 1
ATOM 598 O O . PHE A 1 79 ? -0.182 5.081 7.598 1.00 90.19 79 PHE A O 1
ATOM 605 N N . VAL A 1 80 ? 1.047 6.188 9.111 1.00 91.44 80 VAL A N 1
ATOM 606 C CA . VAL A 1 80 ? 2.279 5.425 8.832 1.00 91.44 80 VAL A CA 1
ATOM 607 C C . VAL A 1 80 ? 2.073 3.931 9.087 1.00 91.44 80 VAL A C 1
ATOM 609 O O . VAL A 1 80 ? 2.462 3.109 8.260 1.00 91.44 80 VAL A O 1
ATOM 612 N N . ARG A 1 81 ? 1.408 3.555 10.188 1.00 92.06 81 ARG A N 1
ATOM 613 C CA . ARG A 1 81 ? 1.066 2.146 10.459 1.00 92.06 81 ARG A CA 1
ATOM 614 C C . ARG A 1 81 ? 0.176 1.546 9.379 1.00 92.06 81 ARG A C 1
ATOM 616 O O . ARG A 1 81 ? 0.386 0.392 9.018 1.00 92.06 81 ARG A O 1
ATOM 623 N N . TRP A 1 82 ? -0.786 2.307 8.869 1.00 92.06 82 TRP A N 1
ATOM 624 C CA . TRP A 1 82 ? -1.646 1.891 7.766 1.00 92.06 82 TRP A CA 1
ATOM 625 C C . TRP A 1 82 ? -0.827 1.601 6.508 1.00 92.06 82 TRP A C 1
ATOM 627 O O . TRP A 1 82 ? -0.929 0.502 5.974 1.00 92.06 82 TRP A O 1
ATOM 637 N N . VAL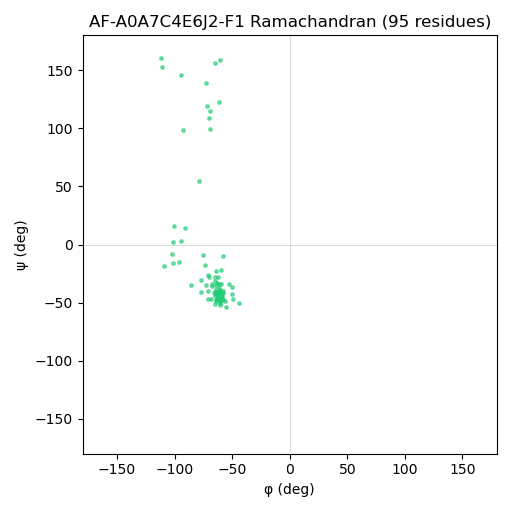 A 1 83 ? 0.058 2.520 6.106 1.00 93.69 83 VAL A N 1
ATOM 638 C CA . VAL A 1 83 ? 0.978 2.307 4.976 1.00 93.69 83 VAL A CA 1
ATOM 639 C C . VAL A 1 83 ? 1.805 1.042 5.195 1.00 93.69 83 VAL A C 1
ATOM 641 O O . VAL A 1 83 ? 1.758 0.138 4.372 1.00 93.69 83 VAL A O 1
ATOM 644 N N . VAL A 1 84 ? 2.488 0.908 6.332 1.00 95.25 84 VAL A N 1
ATOM 645 C CA . VAL A 1 84 ? 3.300 -0.285 6.639 1.00 95.25 84 VAL A CA 1
ATOM 646 C C . VAL A 1 84 ? 2.465 -1.573 6.600 1.00 95.25 84 VAL A C 1
ATOM 648 O O . VAL A 1 84 ? 2.908 -2.587 6.062 1.00 95.25 84 VAL A O 1
ATOM 651 N N . SER A 1 85 ? 1.233 -1.536 7.108 1.00 93.56 85 SER A N 1
ATOM 652 C CA . SER A 1 85 ? 0.321 -2.685 7.103 1.00 93.56 85 SER A CA 1
ATOM 653 C C . SER A 1 85 ? -0.068 -3.114 5.686 1.00 93.56 85 SER A C 1
ATOM 655 O O . SER A 1 85 ? -0.175 -4.311 5.433 1.00 93.56 85 SER A O 1
ATOM 657 N N . LEU A 1 86 ? -0.216 -2.173 4.745 1.00 94.19 86 LEU A N 1
ATOM 658 C CA . LEU A 1 86 ? -0.470 -2.493 3.335 1.00 94.19 86 LEU A CA 1
ATOM 659 C C . LEU A 1 86 ? 0.692 -3.233 2.676 1.00 94.19 86 LEU A C 1
ATOM 661 O O . LEU A 1 86 ? 0.462 -3.991 1.744 1.00 94.19 86 LEU A O 1
ATOM 665 N N . TRP A 1 87 ? 1.924 -3.033 3.139 1.00 95.75 87 TRP A N 1
ATOM 666 C CA . TRP A 1 87 ? 3.096 -3.722 2.595 1.00 95.75 87 TRP A CA 1
ATOM 667 C C . TRP A 1 87 ? 3.317 -5.090 3.242 1.00 95.75 87 TRP A C 1
ATOM 669 O O . TRP A 1 87 ? 3.721 -6.030 2.560 1.00 95.75 87 TRP A O 1
ATOM 679 N N . ILE A 1 88 ? 3.010 -5.214 4.536 1.00 95.44 88 ILE A N 1
ATOM 680 C CA . ILE A 1 88 ? 3.281 -6.404 5.363 1.00 95.44 88 ILE A CA 1
ATOM 681 C C . ILE A 1 88 ? 2.013 -7.272 5.544 1.00 95.44 88 ILE A C 1
ATOM 683 O O . ILE A 1 88 ? 1.955 -8.172 6.382 1.00 95.44 88 ILE A O 1
ATOM 687 N N . TRP A 1 89 ? 0.984 -7.065 4.719 1.00 94.06 89 TRP A N 1
ATOM 688 C CA . TRP A 1 89 ? -0.311 -7.739 4.851 1.00 94.06 89 TRP A CA 1
ATOM 689 C C . TRP A 1 89 ? -0.292 -9.279 4.938 1.00 94.06 89 TRP A C 1
ATOM 691 O O . TRP A 1 89 ? -1.128 -9.813 5.677 1.00 94.06 89 TRP A O 1
ATOM 701 N N . PRO A 1 90 ? 0.622 -10.032 4.281 1.00 92.81 90 PRO A N 1
ATOM 702 C CA . PRO A 1 90 ? 0.606 -11.492 4.368 1.00 92.81 90 PRO A CA 1
ATOM 703 C C . PRO A 1 90 ? 0.829 -11.993 5.795 1.00 92.81 90 PRO A C 1
ATOM 705 O O . PRO A 1 90 ? 0.312 -13.045 6.171 1.00 92.81 90 PRO A O 1
ATOM 708 N N . VAL A 1 91 ? 1.547 -11.221 6.620 1.00 92.19 91 VAL A N 1
ATOM 709 C CA . VAL A 1 91 ? 1.797 -11.551 8.029 1.00 92.19 91 VAL A CA 1
ATOM 710 C C . VAL A 1 91 ? 0.489 -11.628 8.816 1.00 92.19 91 VAL A C 1
ATOM 712 O O . VAL A 1 91 ? 0.348 -12.486 9.687 1.00 92.19 91 VAL A O 1
ATOM 715 N N . PHE A 1 92 ? -0.507 -10.801 8.483 1.00 87.50 92 PHE A N 1
ATOM 716 C CA . PHE A 1 92 ? -1.817 -10.853 9.134 1.00 87.50 92 PHE A CA 1
ATOM 717 C C . PHE A 1 92 ? -2.614 -12.108 8.765 1.00 87.50 92 PHE A C 1
ATOM 719 O O . PHE A 1 92 ? -3.419 -12.566 9.572 1.00 87.50 92 PHE A O 1
ATOM 726 N N . LEU A 1 93 ? -2.387 -12.683 7.579 1.00 86.56 93 LEU A N 1
ATOM 727 C CA . LEU A 1 93 ? -3.001 -13.955 7.188 1.00 86.56 93 LEU A CA 1
ATOM 728 C C . LEU A 1 93 ? -2.304 -15.143 7.850 1.00 86.56 93 LEU A C 1
ATOM 730 O O . LEU A 1 93 ? -2.973 -16.058 8.325 1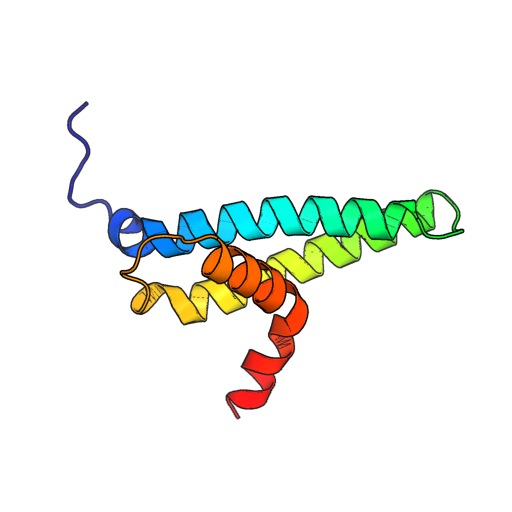.00 86.56 93 LEU A O 1
ATOM 734 N N . LEU A 1 94 ? -0.970 -15.108 7.916 1.00 89.62 94 LEU A N 1
ATOM 735 C CA . LEU A 1 94 ? -0.158 -16.142 8.561 1.00 89.62 94 LEU A CA 1
ATOM 736 C C . LEU A 1 94 ? -0.453 -16.249 10.060 1.00 89.62 94 LEU A C 1
ATOM 738 O O . LEU A 1 94 ? -0.565 -17.352 10.579 1.00 89.62 94 LEU A O 1
ATOM 742 N N . ARG A 1 95 ? -0.634 -15.116 10.747 1.00 83.88 95 ARG A N 1
ATOM 743 C CA . ARG A 1 95 ? -0.900 -15.068 12.194 1.00 83.88 95 ARG A CA 1
ATOM 744 C C . ARG A 1 95 ? -2.333 -15.466 12.584 1.00 83.88 95 ARG A C 1
ATOM 746 O O . ARG A 1 95 ? -2.628 -15.566 13.768 1.00 83.88 95 ARG A O 1
ATOM 753 N N . ARG A 1 96 ? -3.240 -15.641 11.616 1.00 66.25 96 ARG A N 1
ATOM 754 C CA . ARG A 1 96 ? -4.652 -15.992 11.862 1.00 66.25 96 ARG A CA 1
ATOM 755 C C . ARG A 1 96 ? -4.922 -17.505 11.803 1.00 66.25 96 ARG A C 1
ATOM 757 O O . ARG A 1 96 ? -6.082 -17.897 11.908 1.00 66.25 96 ARG A O 1
ATOM 764 N N . ARG A 1 97 ? -3.881 -18.318 11.600 1.00 52.12 97 ARG A N 1
ATOM 765 C CA . ARG A 1 97 ? -3.892 -19.777 11.781 1.00 52.12 97 ARG A CA 1
ATOM 766 C C . ARG A 1 97 ? -3.396 -20.131 13.174 1.00 52.12 97 ARG A C 1
ATOM 768 O O . ARG A 1 97 ? -3.894 -21.146 13.696 1.00 52.12 97 ARG A O 1
#

Radius of gyration: 15.92 Å; Cα contacts (8 Å, |Δi|>4): 64; chains: 1; bounding box: 48×38×36 Å

Mean predicted aligned error: 6.2 Å

pLDDT: mean 86.83, std 12.06, range [49.94, 97.81]